Protein AF-A0A0S1Y473-F1 (afdb_monomer_lite)

pLDDT: mean 79.76, std 11.83, range [56.25, 93.44]

Sequence (61 aa):
MLAAHAGLALAPAHLAELVDAYRYVGPMLSRIQRTNARADEPAHVFVAKTFEHQAQAPTPG

Secondary structure (DSSP, 8-state):
-HHHHTT----HHHHHHHHHHHHHHHHHHTTS-TT-TTS-S-SS---GGGGGGGS-PPPP-

Structure (mmCIF, N/CA/C/O backbone):
data_AF-A0A0S1Y473-F1
#
_entry.id   AF-A0A0S1Y473-F1
#
loop_
_atom_site.group_PDB
_atom_site.id
_atom_site.type_symbol
_atom_site.label_atom_id
_atom_site.label_alt_id
_atom_site.label_comp_id
_atom_site.label_asym_id
_atom_site.label_entity_id
_atom_site.label_seq_id
_atom_site.pdbx_PDB_ins_code
_atom_site.Cartn_x
_atom_site.Cartn_y
_atom_site.Cartn_z
_atom_site.occupancy
_atom_site.B_iso_or_equiv
_atom_site.auth_seq_id
_atom_site.auth_comp_id
_atom_site.auth_asym_id
_atom_site.auth_atom_id
_atom_site.pdbx_PDB_model_num
ATOM 1 N N . MET A 1 1 ? 10.474 -6.716 -4.740 1.00 65.44 1 MET A N 1
ATOM 2 C CA . MET A 1 1 ? 9.620 -5.613 -5.238 1.00 65.44 1 MET A CA 1
ATOM 3 C C . MET A 1 1 ? 8.182 -5.845 -4.800 1.00 65.44 1 MET A C 1
ATOM 5 O O . MET A 1 1 ? 7.621 -6.866 -5.182 1.00 65.44 1 MET A O 1
ATOM 9 N N . LEU A 1 2 ? 7.608 -4.944 -3.994 1.00 80.50 2 LEU A N 1
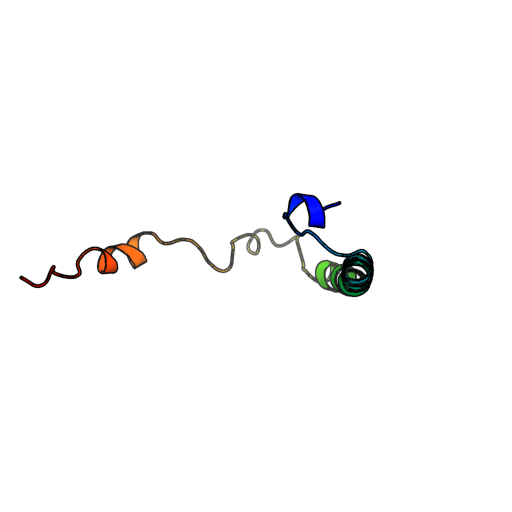ATOM 10 C CA . LEU A 1 2 ? 6.244 -5.067 -3.452 1.00 80.50 2 LEU A CA 1
ATOM 11 C C . LEU A 1 2 ? 5.182 -5.232 -4.558 1.00 80.50 2 LEU A C 1
ATOM 13 O O . LEU A 1 2 ? 4.307 -6.075 -4.427 1.00 80.50 2 LEU A O 1
ATOM 17 N N . ALA A 1 3 ? 5.327 -4.525 -5.686 1.00 83.62 3 ALA A N 1
ATOM 18 C CA . ALA A 1 3 ? 4.429 -4.649 -6.839 1.00 83.62 3 ALA A CA 1
ATOM 19 C C . ALA A 1 3 ? 4.359 -6.085 -7.398 1.00 83.62 3 ALA A C 1
ATOM 21 O O . ALA A 1 3 ? 3.275 -6.610 -7.618 1.00 83.62 3 ALA A O 1
ATOM 22 N N . ALA A 1 4 ? 5.504 -6.762 -7.538 1.00 83.12 4 ALA A N 1
ATOM 23 C CA . ALA A 1 4 ? 5.541 -8.149 -8.006 1.00 83.12 4 ALA A CA 1
ATOM 24 C C . ALA A 1 4 ? 4.895 -9.125 -7.004 1.00 83.12 4 ALA A C 1
ATOM 26 O O . ALA A 1 4 ? 4.223 -10.065 -7.411 1.00 83.12 4 ALA A O 1
ATOM 27 N N . HIS A 1 5 ? 5.048 -8.880 -5.696 1.00 86.62 5 HIS A N 1
ATOM 28 C CA . HIS A 1 5 ? 4.392 -9.691 -4.658 1.00 86.62 5 HIS A CA 1
ATOM 29 C C . HIS A 1 5 ? 2.875 -9.465 -4.624 1.00 86.62 5 HIS A C 1
ATOM 31 O O . HIS A 1 5 ? 2.132 -10.363 -4.248 1.00 86.62 5 HIS A O 1
ATOM 37 N N . ALA A 1 6 ? 2.416 -8.289 -5.058 1.00 88.50 6 ALA A N 1
ATOM 38 C CA . ALA A 1 6 ? 1.004 -7.977 -5.250 1.00 88.50 6 ALA A CA 1
ATOM 39 C C . ALA A 1 6 ? 0.431 -8.524 -6.575 1.00 88.50 6 ALA A C 1
ATOM 41 O O . ALA A 1 6 ? -0.713 -8.229 -6.907 1.00 88.50 6 ALA A O 1
ATOM 42 N N . GLY A 1 7 ? 1.214 -9.281 -7.356 1.00 89.75 7 GLY A N 1
ATOM 43 C CA . GLY A 1 7 ? 0.782 -9.820 -8.649 1.00 89.75 7 GLY A CA 1
ATOM 44 C C . GLY A 1 7 ? 0.692 -8.780 -9.770 1.00 89.75 7 GLY A C 1
ATOM 45 O O . GLY A 1 7 ? 0.126 -9.066 -10.823 1.00 89.75 7 GLY A O 1
ATOM 46 N N . LEU A 1 8 ? 1.246 -7.576 -9.580 1.00 88.56 8 LEU A N 1
ATOM 47 C CA . LEU A 1 8 ? 1.237 -6.527 -10.598 1.00 88.56 8 LEU A CA 1
ATOM 48 C C . LEU A 1 8 ? 2.383 -6.742 -11.594 1.00 88.56 8 LEU A C 1
ATOM 50 O O . LEU A 1 8 ? 3.550 -6.465 -11.301 1.00 88.56 8 LEU A O 1
ATOM 54 N N . ALA A 1 9 ? 2.036 -7.201 -12.797 1.00 89.44 9 ALA A N 1
ATOM 55 C CA . ALA A 1 9 ? 2.948 -7.281 -13.934 1.00 89.44 9 ALA A CA 1
ATOM 56 C C . ALA A 1 9 ? 3.071 -5.905 -14.612 1.00 89.44 9 ALA A C 1
ATOM 58 O O . ALA A 1 9 ? 2.365 -5.594 -15.570 1.00 89.44 9 ALA A O 1
ATOM 59 N N . LEU A 1 10 ? 3.945 -5.050 -14.078 1.00 87.88 10 LEU A N 1
ATOM 60 C CA . LEU A 1 10 ? 4.134 -3.691 -14.586 1.00 87.88 10 LEU A CA 1
ATOM 61 C C . LEU A 1 10 ? 5.218 -3.638 -15.661 1.00 87.88 10 LEU A C 1
ATOM 63 O O . LEU A 1 10 ? 6.328 -4.137 -15.472 1.00 87.88 10 LEU A O 1
ATOM 67 N N . ALA A 1 11 ? 4.911 -2.955 -16.764 1.00 93.38 11 ALA A N 1
ATOM 68 C CA . ALA A 1 11 ? 5.935 -2.514 -17.700 1.00 93.38 11 ALA A CA 1
ATOM 69 C C . ALA A 1 11 ? 6.917 -1.556 -16.991 1.00 93.38 11 ALA A C 1
ATOM 71 O O . ALA A 1 11 ? 6.501 -0.826 -16.084 1.00 93.38 11 ALA A O 1
ATOM 72 N N . PRO A 1 12 ? 8.195 -1.492 -17.412 1.00 90.19 12 PRO A N 1
ATOM 73 C CA . PRO A 1 12 ? 9.202 -0.660 -16.747 1.00 90.19 12 PRO A CA 1
ATOM 74 C C . PRO A 1 12 ? 8.800 0.814 -16.590 1.00 90.19 12 PRO A C 1
ATOM 76 O O . PRO A 1 12 ? 9.064 1.411 -15.550 1.00 90.19 12 PRO A O 1
ATOM 79 N N . ALA A 1 13 ? 8.107 1.381 -17.583 1.00 92.69 13 ALA A N 1
ATOM 80 C CA . ALA A 1 13 ? 7.606 2.755 -17.532 1.00 92.69 13 ALA A CA 1
ATOM 81 C C . ALA A 1 13 ? 6.567 2.963 -16.412 1.00 92.69 13 ALA A C 1
ATOM 83 O O . ALA A 1 13 ? 6.687 3.901 -15.631 1.00 92.69 13 ALA A O 1
ATOM 84 N N . HIS A 1 14 ? 5.603 2.048 -16.267 1.00 93.44 14 HIS A N 1
ATOM 85 C CA . HIS A 1 14 ? 4.585 2.125 -15.212 1.00 93.44 14 HIS A CA 1
ATOM 86 C C . HIS A 1 14 ? 5.170 1.869 -13.821 1.00 93.44 14 HIS A C 1
ATOM 88 O O . HIS A 1 14 ? 4.681 2.402 -12.829 1.00 93.44 14 HIS A O 1
ATOM 94 N N . LEU A 1 15 ? 6.231 1.062 -13.728 1.00 90.69 15 LEU A N 1
ATOM 95 C CA . LEU A 1 15 ? 6.949 0.891 -12.470 1.00 90.69 15 LEU A CA 1
ATOM 96 C C . LEU A 1 15 ? 7.647 2.191 -12.0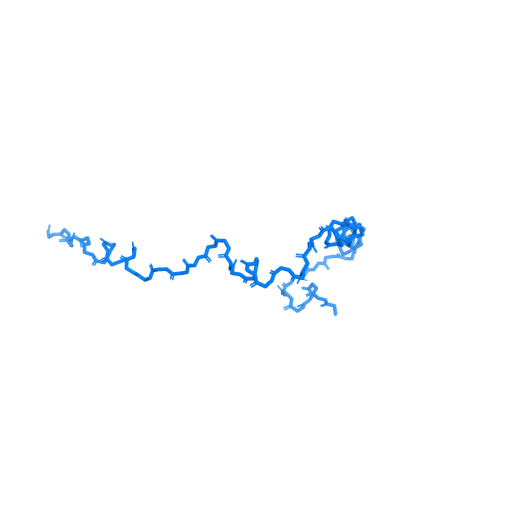46 1.00 90.69 15 LEU A C 1
ATOM 98 O O . LEU A 1 15 ? 7.601 2.536 -10.868 1.00 90.69 15 LEU A O 1
ATOM 102 N N . ALA A 1 16 ? 8.271 2.909 -12.984 1.00 90.50 16 ALA A N 1
ATOM 103 C CA . ALA A 1 16 ? 8.892 4.202 -12.702 1.00 90.50 16 ALA A CA 1
ATOM 104 C C . ALA A 1 16 ? 7.850 5.232 -12.234 1.00 90.50 16 ALA A C 1
ATOM 106 O O . ALA A 1 16 ? 8.043 5.868 -11.200 1.00 90.50 16 ALA A O 1
ATOM 107 N N . GLU A 1 17 ? 6.709 5.306 -12.922 1.00 93.12 17 GLU A N 1
ATOM 108 C CA . GLU A 1 17 ? 5.590 6.169 -12.530 1.00 93.12 17 GLU A CA 1
ATOM 109 C C . GLU A 1 17 ? 5.040 5.813 -11.139 1.00 93.12 17 GLU A C 1
ATOM 111 O O . GLU A 1 17 ? 4.827 6.695 -10.307 1.00 93.12 17 GLU A O 1
ATOM 116 N N . LEU A 1 18 ? 4.881 4.520 -10.836 1.00 90.50 18 LEU A N 1
ATOM 117 C CA . LEU A 1 18 ? 4.444 4.057 -9.517 1.00 90.50 18 LEU A CA 1
ATOM 118 C C . LEU A 1 18 ? 5.423 4.476 -8.412 1.00 90.50 18 LEU A C 1
ATOM 120 O O . LEU A 1 18 ? 5.000 4.886 -7.330 1.00 90.50 18 LEU A O 1
ATOM 124 N N . VAL A 1 19 ? 6.728 4.369 -8.670 1.00 90.00 19 VAL A N 1
ATOM 125 C CA . VAL A 1 19 ? 7.769 4.792 -7.724 1.00 90.00 19 VAL A CA 1
ATOM 126 C C . VAL A 1 19 ? 7.701 6.298 -7.486 1.00 90.00 19 VAL A C 1
ATOM 128 O O . VAL A 1 19 ? 7.757 6.727 -6.331 1.00 90.00 19 VAL A O 1
ATOM 131 N N . ASP A 1 20 ? 7.544 7.092 -8.544 1.00 92.38 20 ASP A N 1
ATOM 132 C CA . ASP A 1 20 ? 7.421 8.545 -8.438 1.00 92.38 20 ASP A CA 1
ATOM 133 C C . ASP A 1 20 ? 6.155 8.949 -7.670 1.00 92.38 20 ASP A C 1
ATOM 135 O O . ASP A 1 20 ? 6.235 9.764 -6.747 1.00 92.38 20 ASP A O 1
ATOM 139 N N . ALA A 1 21 ? 5.014 8.314 -7.949 1.00 90.00 21 ALA A N 1
ATOM 140 C CA . ALA A 1 21 ? 3.767 8.538 -7.219 1.00 90.00 21 ALA A CA 1
ATOM 141 C C . ALA A 1 21 ? 3.893 8.177 -5.726 1.00 90.00 21 ALA A C 1
ATOM 143 O O . ALA A 1 21 ? 3.408 8.902 -4.851 1.00 90.00 21 ALA A O 1
ATOM 144 N N . TYR A 1 22 ? 4.598 7.089 -5.402 1.00 88.19 22 TYR A N 1
ATOM 145 C CA . TYR A 1 22 ? 4.777 6.644 -4.019 1.00 88.19 22 TYR A CA 1
ATOM 146 C C . TYR A 1 22 ? 5.585 7.635 -3.164 1.00 88.19 22 TYR A C 1
ATOM 148 O O . TYR A 1 22 ? 5.405 7.685 -1.942 1.00 88.19 22 TYR A O 1
ATOM 156 N N . ARG A 1 23 ? 6.422 8.489 -3.776 1.00 89.25 23 ARG A N 1
ATOM 157 C CA . ARG A 1 23 ? 7.175 9.530 -3.049 1.00 89.25 23 ARG A CA 1
ATOM 158 C C . ARG A 1 23 ? 6.266 10.496 -2.289 1.00 89.25 23 ARG A C 1
ATOM 160 O O . ARG A 1 23 ? 6.660 10.987 -1.233 1.00 89.25 23 ARG A O 1
ATOM 167 N N . TYR A 1 24 ? 5.048 10.729 -2.774 1.00 89.94 24 TYR A N 1
ATOM 168 C CA . TYR A 1 24 ? 4.082 11.613 -2.116 1.00 89.94 24 TYR A CA 1
ATOM 169 C C . TYR A 1 24 ? 3.369 10.952 -0.929 1.00 89.94 24 TYR A C 1
ATOM 171 O O . TYR A 1 24 ? 2.920 11.642 -0.013 1.00 89.94 24 TYR A O 1
ATOM 179 N N . VAL A 1 25 ? 3.306 9.618 -0.899 1.00 89.31 25 VAL A N 1
ATOM 180 C CA . VAL A 1 25 ? 2.594 8.856 0.137 1.00 89.31 25 VAL A CA 1
ATOM 181 C C . VAL A 1 25 ? 3.352 8.877 1.466 1.00 89.31 25 VAL A C 1
ATOM 183 O O . VAL A 1 25 ? 2.736 9.018 2.519 1.00 89.31 25 VAL A O 1
ATOM 186 N N . GLY A 1 26 ? 4.687 8.803 1.444 1.00 85.94 26 GLY A N 1
ATOM 187 C CA . GLY A 1 26 ? 5.516 8.801 2.660 1.00 85.94 26 GLY A CA 1
ATOM 188 C C . GLY A 1 26 ? 5.231 9.979 3.612 1.00 85.94 26 GLY A C 1
ATOM 189 O O . GLY A 1 26 ? 4.890 9.746 4.774 1.00 85.94 26 GLY A O 1
ATOM 190 N N . PRO A 1 27 ? 5.289 11.237 3.135 1.00 89.19 27 PRO A N 1
ATOM 191 C CA . PRO A 1 27 ? 4.929 12.414 3.929 1.00 89.19 27 PRO A CA 1
ATOM 192 C C . PRO A 1 27 ? 3.462 12.463 4.374 1.00 89.19 27 PRO A C 1
ATOM 194 O O . PRO A 1 27 ? 3.148 13.122 5.362 1.00 89.19 27 PRO A O 1
ATOM 197 N N . MET A 1 28 ? 2.543 11.814 3.653 1.00 88.88 28 MET A N 1
ATOM 198 C CA . MET A 1 28 ? 1.148 11.706 4.092 1.00 88.88 28 MET A CA 1
ATOM 199 C C . MET A 1 28 ? 1.017 10.709 5.244 1.00 88.88 28 MET A C 1
ATOM 201 O O . MET A 1 28 ? 0.361 11.007 6.240 1.00 88.88 28 MET A O 1
ATOM 205 N N . LEU A 1 29 ? 1.687 9.559 5.146 1.00 85.69 29 LEU A N 1
ATOM 206 C CA . LEU A 1 29 ? 1.669 8.527 6.182 1.00 85.69 29 LEU A CA 1
ATOM 207 C C . LEU A 1 29 ? 2.300 9.000 7.494 1.00 85.69 29 LEU A C 1
ATOM 209 O O . LEU A 1 29 ? 1.833 8.600 8.557 1.00 85.69 29 LE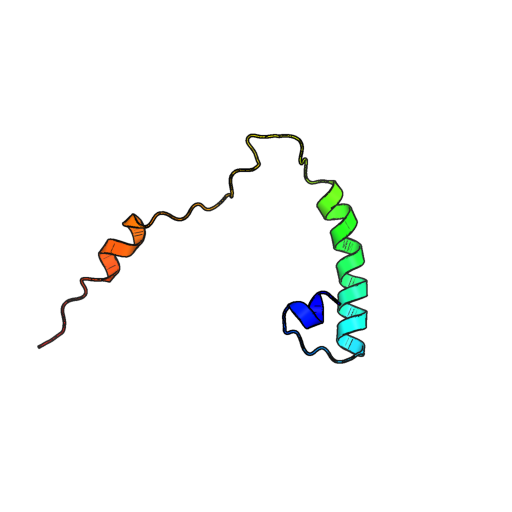U A O 1
ATOM 213 N N . SER A 1 30 ? 3.316 9.867 7.447 1.00 85.56 30 SER A N 1
ATOM 214 C CA . SER A 1 30 ? 3.939 10.413 8.662 1.00 85.56 30 SER A CA 1
ATOM 215 C C . SER A 1 30 ? 3.017 11.335 9.468 1.00 85.56 30 SER A C 1
ATOM 217 O O . SER A 1 30 ? 3.274 11.573 10.645 1.00 85.56 30 SER A O 1
ATOM 219 N N . ARG A 1 31 ? 1.928 11.834 8.865 1.00 87.88 31 ARG A N 1
ATOM 220 C CA . ARG A 1 31 ? 0.914 12.649 9.555 1.00 87.88 31 ARG A CA 1
ATOM 221 C C . ARG A 1 31 ? -0.073 11.805 10.360 1.00 87.88 31 ARG A C 1
ATOM 223 O O . ARG A 1 31 ? -0.771 12.346 11.214 1.00 87.88 31 ARG A O 1
ATOM 230 N N . ILE A 1 32 ? -0.151 10.501 10.091 1.00 83.81 32 ILE A N 1
ATOM 231 C CA . ILE A 1 32 ? -1.053 9.593 10.800 1.00 83.81 32 ILE A CA 1
ATOM 232 C C . ILE A 1 32 ? -0.469 9.321 12.191 1.00 83.81 32 ILE A C 1
ATOM 234 O O . ILE A 1 32 ? 0.591 8.711 12.327 1.00 83.81 32 ILE A O 1
ATOM 238 N N . GLN A 1 33 ? -1.167 9.779 13.231 1.00 75.06 33 GLN A N 1
ATOM 239 C CA . GLN A 1 33 ? -0.781 9.586 14.630 1.00 75.06 33 GLN A CA 1
ATOM 240 C C . GLN A 1 33 ? -0.994 8.122 15.040 1.00 75.06 33 GLN A C 1
ATOM 242 O O . GLN A 1 33 ? -2.125 7.693 15.244 1.00 75.06 33 GLN A O 1
ATOM 247 N N . ARG A 1 34 ? 0.096 7.356 15.168 1.00 73.38 34 ARG A N 1
ATOM 248 C CA . ARG A 1 34 ? 0.066 5.912 15.491 1.00 73.38 34 ARG A CA 1
ATOM 249 C C . ARG A 1 34 ? 0.073 5.587 16.990 1.00 73.38 34 ARG A C 1
ATOM 251 O O . ARG A 1 34 ? 0.116 4.426 17.362 1.00 73.38 34 ARG A O 1
ATOM 258 N N . THR A 1 35 ? 0.102 6.594 17.859 1.00 73.75 35 THR A N 1
ATOM 259 C CA . THR A 1 35 ? 0.233 6.419 19.318 1.00 73.75 35 THR A CA 1
ATOM 260 C C . THR A 1 35 ? -1.105 6.353 20.049 1.00 73.75 35 THR A C 1
ATOM 262 O O . THR A 1 35 ? -1.135 6.103 21.254 1.00 73.75 35 THR A O 1
ATOM 265 N N . ASN A 1 36 ? -2.223 6.576 19.355 1.00 66.38 36 ASN A N 1
ATOM 266 C CA . ASN A 1 36 ? -3.541 6.473 19.960 1.00 66.38 36 ASN A CA 1
ATOM 267 C C . ASN A 1 36 ? -4.036 5.023 19.890 1.00 66.38 36 ASN A C 1
ATOM 269 O O . ASN A 1 36 ? -4.612 4.620 18.888 1.00 66.38 36 ASN A O 1
ATOM 273 N N . ALA A 1 37 ? -3.870 4.269 20.978 1.00 61.97 37 ALA A N 1
ATOM 274 C CA . ALA A 1 37 ? -4.304 2.870 21.083 1.00 61.97 37 ALA A CA 1
ATOM 275 C C . ALA A 1 37 ? -5.818 2.652 20.855 1.00 61.97 37 ALA A C 1
ATOM 277 O O . ALA A 1 37 ? -6.257 1.529 20.633 1.00 61.97 37 ALA A O 1
ATOM 278 N N . ARG A 1 38 ? -6.643 3.711 20.914 1.00 61.44 38 ARG A N 1
ATOM 279 C CA . ARG A 1 38 ? -8.081 3.651 20.581 1.00 61.44 38 ARG A CA 1
ATOM 280 C C . ARG A 1 38 ? -8.374 3.888 19.097 1.00 61.44 38 ARG A C 1
ATOM 282 O O . ARG A 1 38 ? -9.514 3.734 18.684 1.00 61.44 38 ARG A O 1
ATOM 289 N N . ALA A 1 39 ? -7.376 4.300 18.319 1.00 61.47 39 ALA A N 1
ATOM 290 C CA . ALA A 1 39 ? -7.478 4.515 16.877 1.00 61.47 39 ALA A CA 1
ATOM 291 C C . ALA A 1 39 ? -6.974 3.309 16.060 1.00 61.47 39 ALA A C 1
ATOM 293 O O . ALA A 1 39 ? -6.945 3.384 14.835 1.00 61.47 39 ALA A O 1
ATOM 294 N N . ASP A 1 40 ? -6.588 2.217 16.729 1.00 66.56 40 ASP A N 1
ATOM 295 C CA . ASP A 1 40 ? -6.160 0.967 16.089 1.00 66.56 40 ASP A CA 1
ATOM 296 C C . ASP A 1 40 ? -7.343 0.071 15.680 1.00 66.56 40 ASP A C 1
ATOM 298 O O . ASP A 1 40 ? -7.154 -0.917 14.969 1.00 66.56 40 ASP A O 1
ATOM 302 N N . GLU A 1 41 ? -8.572 0.400 16.101 1.00 71.19 41 GLU A N 1
ATOM 303 C CA . GLU A 1 41 ? -9.763 -0.299 15.619 1.00 71.19 41 GLU A CA 1
ATOM 304 C C . GLU A 1 41 ? -10.072 0.129 14.170 1.00 71.19 41 GLU A C 1
ATOM 306 O O . GLU A 1 41 ? -10.128 1.329 13.877 1.00 71.19 41 GLU A O 1
ATOM 311 N N . PRO A 1 42 ? -10.260 -0.820 13.229 1.00 78.88 42 PRO A N 1
ATOM 312 C CA . PRO A 1 42 ? -10.554 -0.483 11.844 1.00 78.88 42 PRO A CA 1
ATOM 313 C C . PRO A 1 42 ? -11.911 0.219 11.733 1.00 78.88 42 PRO A C 1
ATOM 315 O O . PRO A 1 42 ? -12.891 -0.186 12.349 1.00 78.88 42 PRO A O 1
ATOM 318 N N . ALA A 1 43 ? -11.996 1.229 10.861 1.00 81.31 43 ALA A N 1
ATOM 319 C CA . ALA A 1 43 ? -13.230 1.988 10.622 1.00 81.31 43 ALA A CA 1
ATOM 320 C C . ALA A 1 43 ? -14.418 1.117 10.167 1.00 81.31 43 ALA A C 1
ATOM 322 O O . ALA A 1 43 ? -15.576 1.506 10.311 1.00 81.31 43 ALA A O 1
ATOM 323 N N . HIS A 1 44 ? -14.130 -0.062 9.615 1.00 81.44 44 HIS A N 1
ATOM 324 C CA . HIS A 1 44 ? -15.122 -1.062 9.265 1.00 81.44 44 HIS A CA 1
ATOM 325 C C . HIS A 1 44 ? -14.767 -2.379 9.944 1.00 81.44 44 HIS A C 1
ATO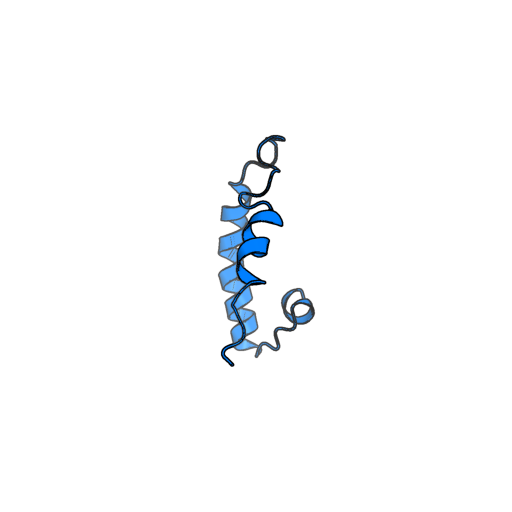M 327 O O . HIS A 1 44 ? -13.694 -2.939 9.719 1.00 81.44 44 HIS A O 1
ATOM 333 N N . VAL A 1 45 ? -15.702 -2.878 10.746 1.00 84.31 45 VAL A N 1
ATOM 334 C CA . VAL A 1 45 ? -15.621 -4.187 11.389 1.00 84.31 45 VAL A CA 1
ATOM 335 C C . VAL A 1 45 ? -16.586 -5.121 10.673 1.00 84.31 45 VAL A C 1
ATOM 337 O O . VAL A 1 45 ? -17.698 -4.735 10.309 1.00 84.31 45 VAL A O 1
ATOM 340 N N . PHE A 1 46 ? -16.156 -6.357 10.442 1.00 83.94 46 PHE A N 1
ATOM 341 C CA . PHE A 1 46 ? -17.026 -7.378 9.880 1.00 83.94 46 PHE A CA 1
ATOM 342 C C . PHE A 1 46 ? -18.143 -7.737 10.870 1.00 83.94 46 PHE A C 1
ATOM 344 O O . PHE A 1 46 ? -17.875 -8.100 12.014 1.00 83.94 46 PHE A O 1
ATOM 351 N N . VAL A 1 47 ? -19.396 -7.685 10.413 1.00 86.75 47 VAL A N 1
ATOM 352 C CA . VAL A 1 47 ? -20.575 -8.072 11.199 1.00 86.75 47 VAL A CA 1
ATOM 353 C C . VAL A 1 47 ? -21.345 -9.140 10.427 1.00 86.75 47 VAL A C 1
ATOM 355 O O . VAL A 1 47 ? -22.128 -8.825 9.541 1.00 86.75 47 VAL A O 1
ATOM 358 N N . ALA A 1 48 ? -21.145 -10.418 10.763 1.00 86.00 48 ALA A N 1
ATOM 359 C CA . ALA A 1 48 ? -21.737 -11.548 10.028 1.00 86.00 48 ALA A CA 1
ATOM 360 C C . ALA A 1 48 ? -23.266 -11.443 9.860 1.00 86.00 48 ALA A C 1
ATOM 362 O O . ALA A 1 48 ? -23.803 -11.725 8.791 1.00 86.00 48 ALA A O 1
ATOM 363 N N . LYS A 1 49 ? -23.956 -10.950 10.897 1.00 86.38 49 LYS A N 1
ATOM 364 C CA . LYS A 1 49 ? -25.418 -10.827 10.950 1.00 86.38 49 LYS A CA 1
ATOM 365 C C . LYS A 1 49 ? -26.015 -9.976 9.822 1.00 86.38 49 LYS A C 1
ATOM 367 O O . LYS A 1 49 ? -27.157 -10.197 9.433 1.00 86.38 49 LYS A O 1
ATOM 372 N N . THR A 1 50 ? -25.273 -9.017 9.260 1.00 82.12 50 THR A N 1
ATOM 373 C CA . THR A 1 50 ? -25.799 -8.187 8.158 1.00 82.12 50 THR A CA 1
ATOM 374 C C . THR A 1 50 ? -25.982 -8.966 6.854 1.00 82.12 50 THR A C 1
ATOM 376 O O . THR A 1 50 ? -26.676 -8.487 5.962 1.00 82.12 50 THR A O 1
ATOM 379 N N . PHE A 1 51 ? -25.397 -10.161 6.737 1.00 78.50 51 PHE A N 1
ATOM 380 C CA . PHE A 1 51 ? -25.442 -10.988 5.528 1.00 78.50 51 PHE A CA 1
ATOM 381 C C . PHE A 1 51 ? -26.466 -12.134 5.602 1.00 78.50 51 PHE A C 1
ATOM 383 O O . PHE A 1 51 ? -26.749 -12.769 4.588 1.00 78.50 51 PHE A O 1
ATOM 390 N N . GLU A 1 52 ? -27.078 -12.379 6.764 1.00 79.38 52 GLU A N 1
ATOM 391 C CA . GLU A 1 52 ? -28.030 -13.485 6.968 1.00 79.38 52 GLU A CA 1
ATOM 392 C C . GLU A 1 52 ? -29.346 -13.291 6.187 1.00 79.38 52 GLU A C 1
ATOM 394 O O . GLU A 1 52 ? -29.955 -14.264 5.747 1.00 79.38 52 GLU A O 1
ATOM 399 N N . HIS A 1 53 ? -29.749 -12.044 5.913 1.00 61.84 53 HIS A N 1
ATOM 400 C CA . HIS A 1 53 ? -30.982 -11.740 5.172 1.00 61.84 53 HIS A CA 1
ATOM 401 C C . HIS A 1 53 ? -30.900 -11.989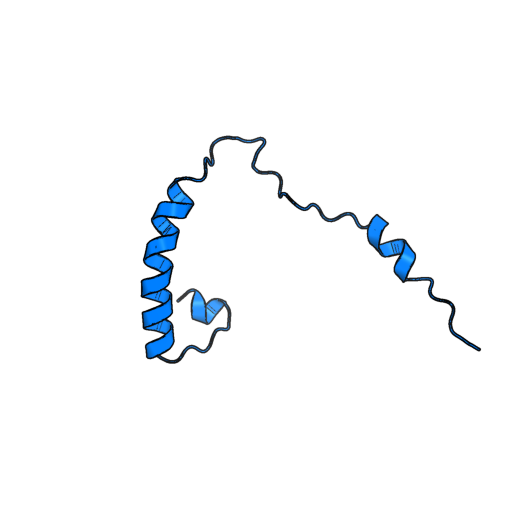 3.654 1.00 61.84 53 HIS A C 1
ATOM 403 O O . HIS A 1 53 ? -31.940 -12.044 3.000 1.00 61.84 53 HIS A O 1
ATOM 409 N N . GLN A 1 54 ? -29.706 -12.162 3.074 1.00 58.06 54 GLN A N 1
ATOM 410 C CA . GLN A 1 54 ? -29.547 -12.418 1.632 1.00 58.06 54 GLN A CA 1
ATOM 411 C C . GLN A 1 54 ? -29.644 -13.903 1.251 1.00 58.06 54 GLN A C 1
ATOM 413 O O . GLN A 1 54 ? -29.855 -14.214 0.081 1.00 58.06 54 GLN A O 1
ATOM 418 N N . ALA A 1 55 ? -29.537 -14.824 2.213 1.00 57.75 55 ALA A N 1
ATOM 4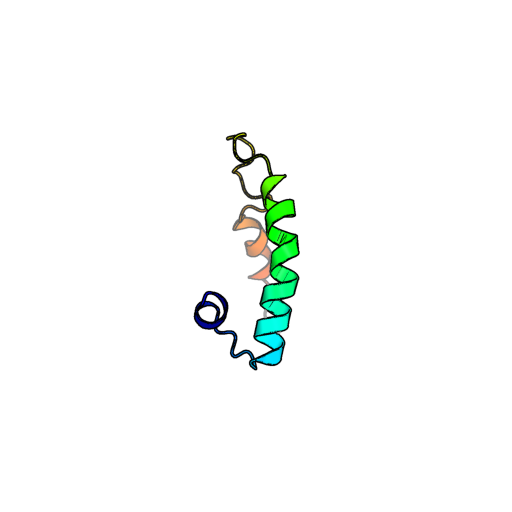19 C CA . ALA A 1 55 ? -29.589 -16.266 1.952 1.00 57.75 55 ALA A CA 1
ATOM 420 C C . ALA A 1 55 ? -31.019 -16.820 1.767 1.00 57.75 55 ALA A C 1
ATOM 422 O O . ALA A 1 55 ? -31.187 -17.982 1.407 1.00 57.75 55 ALA A O 1
ATOM 423 N N . GLN A 1 56 ? -32.052 -16.002 1.995 1.00 56.25 56 GLN A N 1
ATOM 424 C CA . GLN A 1 56 ? -33.470 -16.374 1.899 1.00 56.25 56 GLN A CA 1
ATOM 425 C C . GLN A 1 56 ? -34.179 -15.599 0.781 1.00 56.25 56 GLN A C 1
ATOM 427 O O . GLN A 1 56 ? -35.227 -14.995 0.987 1.00 56.25 56 GLN A O 1
ATOM 432 N N . ALA A 1 57 ? -33.620 -15.602 -0.429 1.00 59.28 57 ALA A N 1
ATOM 433 C CA . ALA A 1 57 ? -34.433 -15.327 -1.611 1.00 59.28 57 ALA A CA 1
ATOM 434 C C . ALA A 1 57 ? -35.223 -16.609 -1.952 1.00 59.28 57 ALA A C 1
ATOM 436 O O . ALA A 1 57 ? -34.600 -17.661 -2.110 1.00 59.28 57 ALA A O 1
ATOM 437 N N . PRO A 1 58 ? -36.566 -16.579 -2.036 1.00 58.69 58 PRO A N 1
ATOM 438 C CA . PRO A 1 58 ? -37.336 -17.759 -2.410 1.00 58.69 58 PRO A CA 1
ATOM 439 C C . PRO A 1 58 ? -37.031 -18.139 -3.863 1.00 58.69 58 PRO A C 1
ATOM 441 O O . PRO A 1 58 ? -37.116 -17.303 -4.763 1.00 58.69 58 PRO A O 1
ATOM 444 N N . THR A 1 59 ? -36.679 -19.406 -4.089 1.00 60.44 59 THR A N 1
ATOM 445 C CA . THR A 1 59 ? -36.591 -20.009 -5.423 1.00 60.44 59 THR A CA 1
ATOM 446 C C . THR A 1 59 ? -37.953 -19.863 -6.114 1.00 60.44 59 THR A C 1
ATOM 448 O O . THR A 1 59 ? -38.940 -20.353 -5.559 1.00 60.44 59 THR A O 1
ATOM 451 N N . PRO A 1 60 ? -38.060 -19.196 -7.278 1.00 59.38 60 PRO A N 1
ATOM 452 C CA . PRO A 1 60 ? -39.314 -19.167 -8.015 1.00 59.38 60 PRO A CA 1
ATOM 453 C C . PRO A 1 60 ? -39.576 -20.571 -8.574 1.00 59.38 60 PRO A C 1
ATOM 455 O O . PRO A 1 60 ? -38.716 -21.140 -9.251 1.00 59.38 60 PRO A O 1
ATOM 458 N N . GLY A 1 61 ? -40.725 -21.136 -8.199 1.00 59.78 61 GLY A N 1
ATOM 459 C CA . GLY A 1 61 ? -41.280 -22.359 -8.784 1.00 59.78 61 GLY A CA 1
ATOM 460 C C . GLY A 1 61 ? -42.007 -22.101 -10.093 1.00 59.78 61 GLY A C 1
ATOM 461 O O . GLY A 1 61 ? -42.295 -20.918 -10.391 1.00 59.78 61 GLY A O 1
#

Foldseek 3Di:
DVCVVVVNPDDPVVVVVVVVVVVVVVVVVVPDDPPPPVVPDDPDDDDPVVCPVVVPDDDDD

Radius of gyration: 20.84 Å; chains: 1; bounding box: 51×35×39 Å